Protein AF-A0A9P7AL79-F1 (afdb_monomer_lite)

Sequence (91 aa):
ISKALQRRSDAIRNTINRYNTQAAALVPPRPKLAWKDIVEYSFLGEFDLLRNSRTDIRDADWTTPVHREATVKYFKLQRAREEVQRLNIEV

Structure (mmCIF, N/CA/C/O backbone):
data_AF-A0A9P7AL79-F1
#
_entry.id   AF-A0A9P7AL79-F1
#
loop_
_atom_site.group_PDB
_atom_site.id
_atom_site.type_symbol
_atom_site.label_atom_id
_atom_site.label_alt_id
_atom_site.label_comp_id
_atom_site.label_asym_id
_atom_site.label_entity_id
_atom_site.label_seq_id
_atom_site.pdbx_PDB_ins_code
_atom_site.Cartn_x
_atom_site.Cartn_y
_atom_site.Cartn_z
_atom_site.occupancy
_atom_site.B_iso_or_equiv
_atom_site.auth_seq_id
_atom_site.auth_comp_id
_atom_site.auth_asym_id
_atom_site.auth_atom_id
_atom_site.pdbx_PDB_model_num
ATOM 1 N N . ILE A 1 1 ? 3.168 8.014 9.375 1.00 59.59 1 ILE A N 1
ATOM 2 C CA . ILE A 1 1 ? 3.602 7.712 7.984 1.00 59.59 1 ILE A CA 1
ATOM 3 C C . ILE A 1 1 ? 3.164 8.777 6.969 1.00 59.59 1 ILE A C 1
ATOM 5 O O . ILE A 1 1 ? 4.019 9.248 6.230 1.00 59.59 1 ILE A O 1
ATOM 9 N N . SER A 1 2 ? 1.912 9.260 6.992 1.00 68.12 2 SER A N 1
ATOM 10 C CA . SER A 1 2 ? 1.400 10.284 6.048 1.00 68.12 2 SER A CA 1
ATOM 11 C C . SER A 1 2 ? 2.309 11.523 5.854 1.00 68.12 2 SER A C 1
ATOM 13 O O . SER A 1 2 ? 2.738 11.799 4.735 1.00 68.12 2 SER A O 1
ATOM 15 N N . LYS A 1 3 ? 2.739 12.202 6.933 1.00 75.81 3 LYS A N 1
ATOM 16 C CA . LYS A 1 3 ? 3.658 13.363 6.838 1.00 75.81 3 LYS A CA 1
ATOM 17 C C . LYS A 1 3 ? 5.028 13.020 6.234 1.00 75.81 3 LYS A C 1
ATOM 19 O O . LYS A 1 3 ? 5.632 13.849 5.559 1.00 75.81 3 LYS A O 1
ATOM 24 N N . ALA A 1 4 ? 5.535 11.812 6.485 1.00 74.44 4 ALA A N 1
ATOM 25 C CA . ALA A 1 4 ? 6.816 11.362 5.943 1.00 74.44 4 ALA A CA 1
ATOM 26 C C . ALA A 1 4 ? 6.710 11.044 4.443 1.00 74.44 4 ALA A C 1
ATOM 28 O O . ALA A 1 4 ? 7.601 11.422 3.685 1.00 74.44 4 ALA A O 1
ATOM 29 N N . LEU A 1 5 ? 5.600 10.426 4.015 1.00 76.44 5 LEU A N 1
ATOM 30 C CA . LEU A 1 5 ? 5.288 10.213 2.599 1.00 76.44 5 LEU A CA 1
ATOM 31 C C . LEU A 1 5 ? 5.147 11.541 1.855 1.00 76.44 5 LEU A C 1
ATOM 33 O O . LEU A 1 5 ? 5.715 11.703 0.781 1.00 76.44 5 LEU A O 1
ATOM 37 N N . GLN A 1 6 ? 4.446 12.509 2.446 1.00 80.44 6 GLN A N 1
ATOM 38 C CA . GLN A 1 6 ? 4.228 13.816 1.832 1.00 80.44 6 GLN A CA 1
ATOM 39 C C . GLN A 1 6 ? 5.546 14.569 1.607 1.00 80.44 6 GLN A C 1
ATOM 41 O O . GLN A 1 6 ? 5.811 15.022 0.494 1.00 80.44 6 GLN A O 1
ATOM 46 N N . ARG A 1 7 ? 6.415 14.621 2.629 1.00 86.00 7 ARG A N 1
ATOM 47 C CA . ARG A 1 7 ? 7.746 15.256 2.545 1.00 86.00 7 ARG A CA 1
ATOM 48 C C . ARG A 1 7 ? 8.657 14.636 1.486 1.00 86.00 7 ARG A C 1
ATOM 50 O O . ARG A 1 7 ? 9.555 15.308 1.001 1.00 86.00 7 ARG A O 1
ATOM 57 N N . ARG A 1 8 ? 8.461 13.358 1.159 1.00 85.19 8 ARG A N 1
ATOM 58 C CA . ARG A 1 8 ? 9.277 12.621 0.180 1.00 85.19 8 ARG A CA 1
ATOM 59 C C . ARG A 1 8 ? 8.520 12.331 -1.114 1.00 85.19 8 ARG A C 1
ATOM 61 O O . ARG A 1 8 ? 8.990 11.522 -1.906 1.00 85.19 8 ARG A O 1
ATOM 68 N N . SER A 1 9 ? 7.365 12.960 -1.333 1.00 88.00 9 SER A N 1
ATOM 69 C CA . SER A 1 9 ? 6.460 12.603 -2.429 1.00 88.00 9 SER A CA 1
ATOM 70 C C . SER A 1 9 ? 7.126 12.715 -3.799 1.00 88.00 9 SER A C 1
ATOM 72 O O . SER A 1 9 ? 7.058 11.769 -4.579 1.00 88.00 9 SER A O 1
ATOM 74 N N . ASP A 1 10 ? 7.868 13.790 -4.051 1.00 90.50 10 ASP A N 1
ATOM 75 C CA . ASP A 1 10 ? 8.586 13.972 -5.317 1.00 90.50 10 ASP A CA 1
ATOM 76 C C . ASP A 1 10 ? 9.736 12.979 -5.486 1.00 90.50 10 ASP A C 1
ATOM 78 O O . ASP A 1 10 ? 9.906 12.400 -6.558 1.00 90.50 10 ASP A O 1
ATOM 82 N N . ALA A 1 11 ? 10.476 12.691 -4.412 1.00 92.56 11 ALA A N 1
ATOM 83 C CA . ALA A 1 11 ? 11.523 11.673 -4.439 1.00 92.56 11 ALA A CA 1
ATOM 84 C C . ALA A 1 11 ? 10.946 10.281 -4.750 1.00 92.56 11 ALA A C 1
ATOM 86 O O . ALA A 1 11 ? 11.506 9.542 -5.561 1.00 92.56 11 ALA A O 1
ATOM 87 N N . ILE A 1 12 ? 9.801 9.933 -4.160 1.00 89.88 12 ILE A N 1
ATOM 88 C CA . ILE A 1 12 ? 9.120 8.662 -4.414 1.00 89.88 12 ILE A CA 1
ATOM 89 C C . ILE A 1 12 ? 8.578 8.633 -5.853 1.00 89.88 12 ILE A C 1
ATOM 91 O O . ILE A 1 12 ? 8.803 7.649 -6.549 1.00 89.88 12 ILE A O 1
ATOM 95 N N . ARG A 1 13 ? 7.953 9.710 -6.352 1.00 91.94 13 ARG A N 1
ATOM 96 C CA . ARG A 1 13 ? 7.492 9.808 -7.754 1.00 91.94 13 ARG A CA 1
ATOM 97 C C . ARG A 1 13 ? 8.632 9.622 -8.754 1.00 91.94 13 ARG A C 1
ATOM 99 O O . ARG A 1 13 ? 8.514 8.819 -9.675 1.00 91.94 13 ARG A O 1
ATOM 106 N N . ASN A 1 14 ? 9.755 10.304 -8.541 1.00 94.38 14 ASN A N 1
ATOM 107 C CA . ASN A 1 14 ? 10.948 10.154 -9.376 1.00 94.38 14 ASN A CA 1
ATOM 108 C C . ASN A 1 14 ? 11.485 8.718 -9.336 1.00 94.38 14 ASN A C 1
ATOM 110 O O . ASN A 1 14 ? 11.872 8.163 -10.366 1.00 94.38 14 ASN A O 1
ATOM 114 N N . THR A 1 15 ? 11.457 8.090 -8.159 1.00 94.06 15 THR A N 1
ATOM 115 C CA . THR A 1 15 ? 11.860 6.689 -7.988 1.00 94.06 15 THR A CA 1
ATOM 116 C C . THR A 1 15 ? 10.938 5.736 -8.752 1.00 94.06 15 THR A C 1
ATOM 118 O O . THR A 1 15 ? 11.436 4.856 -9.449 1.00 94.06 15 THR A O 1
ATOM 121 N N . ILE A 1 16 ? 9.617 5.938 -8.689 1.00 94.50 16 ILE A N 1
ATOM 122 C CA . ILE A 1 16 ? 8.624 5.15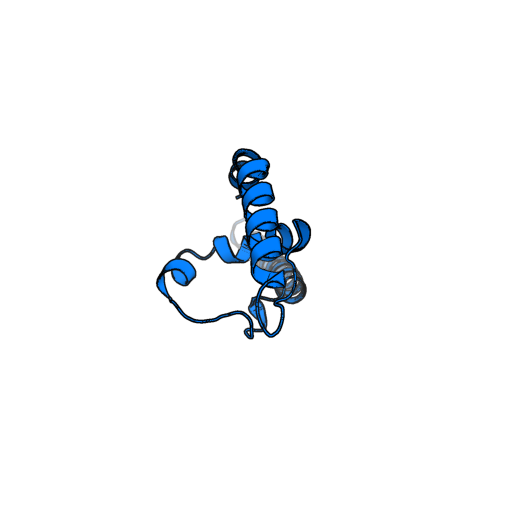6 -9.444 1.00 94.50 16 ILE A CA 1
ATOM 123 C C . ILE A 1 16 ? 8.879 5.276 -10.948 1.00 94.50 16 ILE A C 1
ATOM 125 O O . ILE A 1 16 ? 8.917 4.265 -11.646 1.00 94.50 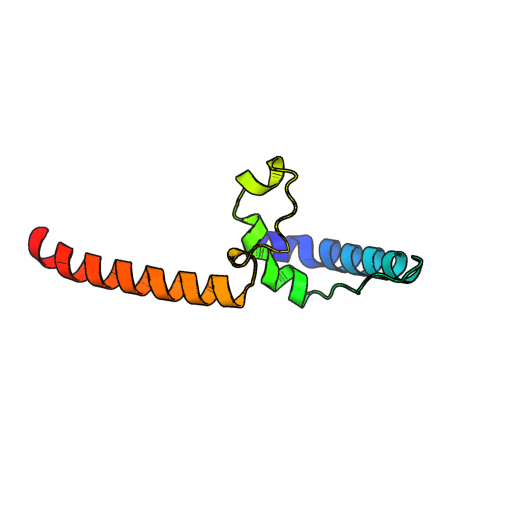16 ILE A O 1
ATOM 129 N N . ASN A 1 17 ? 9.109 6.491 -11.450 1.00 95.50 17 ASN A N 1
ATOM 130 C CA . ASN A 1 17 ? 9.417 6.712 -12.864 1.00 95.50 17 ASN A CA 1
ATOM 131 C C . ASN A 1 17 ? 10.679 5.954 -13.282 1.00 95.50 17 ASN A C 1
ATOM 133 O O . ASN A 1 17 ? 10.663 5.225 -14.271 1.00 95.50 17 ASN A O 1
ATOM 137 N N . ARG A 1 18 ? 11.751 6.058 -12.488 1.00 96.50 18 ARG A N 1
ATOM 138 C CA . ARG A 1 18 ? 12.999 5.330 -12.740 1.00 96.50 18 ARG A CA 1
ATOM 139 C C . ARG A 1 18 ? 12.781 3.818 -12.739 1.00 96.50 18 ARG A C 1
ATOM 141 O O . ARG A 1 18 ? 13.270 3.151 -13.645 1.00 96.50 18 ARG A O 1
ATOM 148 N N . TYR A 1 19 ? 12.044 3.289 -11.762 1.00 95.31 19 TYR A N 1
ATOM 149 C CA . TYR A 1 19 ? 11.684 1.873 -11.716 1.00 95.31 19 TYR A CA 1
ATOM 150 C C . TYR A 1 19 ? 10.927 1.457 -12.978 1.00 95.31 19 TYR A C 1
ATOM 152 O O . TYR A 1 19 ? 11.342 0.512 -13.635 1.00 95.31 19 TYR A O 1
ATOM 160 N N . ASN A 1 20 ? 9.876 2.185 -13.358 1.00 96.38 20 ASN A N 1
ATOM 161 C CA . ASN A 1 20 ? 9.033 1.857 -14.509 1.00 96.38 20 ASN A CA 1
ATOM 162 C C . ASN A 1 20 ? 9.809 1.850 -15.830 1.00 96.38 20 ASN A C 1
ATOM 164 O O . ASN A 1 20 ? 9.563 0.990 -16.675 1.00 96.38 20 ASN A O 1
ATOM 168 N N . THR A 1 21 ? 10.758 2.774 -16.002 1.00 96.75 21 THR A N 1
ATOM 169 C CA . THR A 1 21 ? 11.654 2.790 -17.166 1.00 96.75 21 THR A CA 1
ATOM 170 C C . THR A 1 21 ? 12.506 1.524 -17.227 1.00 96.75 21 THR A C 1
ATOM 172 O O . THR A 1 21 ? 12.609 0.904 -18.280 1.00 96.75 21 THR A O 1
ATOM 175 N N . GLN A 1 22 ? 13.089 1.108 -16.099 1.00 96.62 22 GLN A N 1
ATOM 176 C CA . GLN A 1 22 ? 13.923 -0.097 -16.040 1.00 96.62 22 GLN A CA 1
ATOM 177 C C . GLN A 1 22 ? 13.089 -1.380 -16.156 1.00 96.62 22 GLN A C 1
ATOM 179 O O . GLN A 1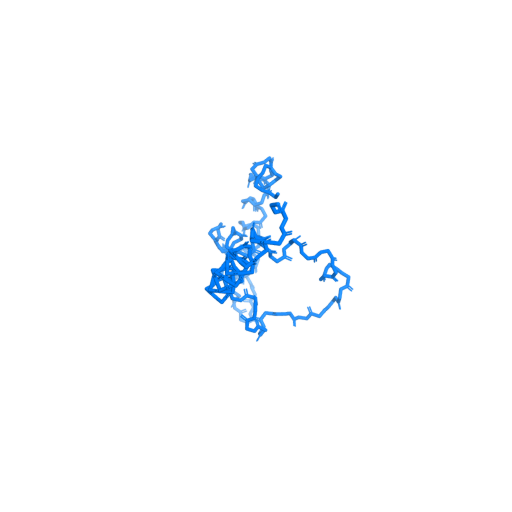 22 ? 13.475 -2.308 -16.856 1.00 96.62 22 GLN A O 1
ATOM 184 N N . ALA A 1 23 ? 11.915 -1.415 -15.526 1.00 95.25 23 ALA A N 1
ATOM 185 C CA . ALA A 1 23 ? 10.964 -2.519 -15.580 1.00 95.25 23 ALA A CA 1
ATOM 186 C C . ALA A 1 23 ? 10.546 -2.851 -17.020 1.00 95.25 23 ALA A C 1
ATOM 188 O O . ALA A 1 23 ? 10.447 -4.026 -17.372 1.00 95.25 23 ALA A O 1
ATOM 189 N N . ALA A 1 24 ? 10.351 -1.824 -17.853 1.00 95.81 24 ALA A N 1
ATOM 190 C CA . ALA A 1 24 ? 10.016 -1.977 -19.265 1.00 95.81 24 ALA A CA 1
ATOM 191 C C . ALA A 1 24 ? 11.180 -2.506 -20.122 1.00 95.81 24 ALA A C 1
ATOM 193 O O . ALA A 1 24 ? 10.931 -3.109 -21.160 1.00 95.81 24 ALA A O 1
ATOM 194 N N . ALA A 1 25 ? 12.429 -2.293 -19.698 1.00 96.38 25 ALA A N 1
ATOM 195 C CA . ALA A 1 25 ? 13.624 -2.747 -20.411 1.00 96.38 25 ALA A CA 1
ATOM 196 C C . ALA A 1 25 ? 14.002 -4.213 -20.110 1.00 96.38 25 ALA A C 1
ATOM 198 O O . ALA A 1 25 ? 14.914 -4.752 -20.734 1.00 96.38 25 ALA A O 1
ATOM 199 N N . LEU A 1 26 ? 13.334 -4.860 -19.148 1.00 95.88 26 LEU A N 1
ATOM 200 C CA . LEU A 1 26 ? 13.572 -6.262 -18.800 1.00 95.88 26 LEU A CA 1
ATOM 201 C C . LEU A 1 26 ? 12.900 -7.221 -19.790 1.00 95.88 26 LEU A C 1
ATOM 203 O O . LEU A 1 26 ? 11.903 -6.886 -20.426 1.00 95.88 26 LEU A O 1
ATOM 207 N N . VAL A 1 27 ? 13.427 -8.447 -19.871 1.00 93.62 27 VAL A N 1
ATOM 208 C CA . VAL A 1 27 ? 12.865 -9.539 -20.677 1.00 93.62 27 VAL A CA 1
ATOM 209 C C . VAL A 1 27 ? 12.565 -10.734 -19.757 1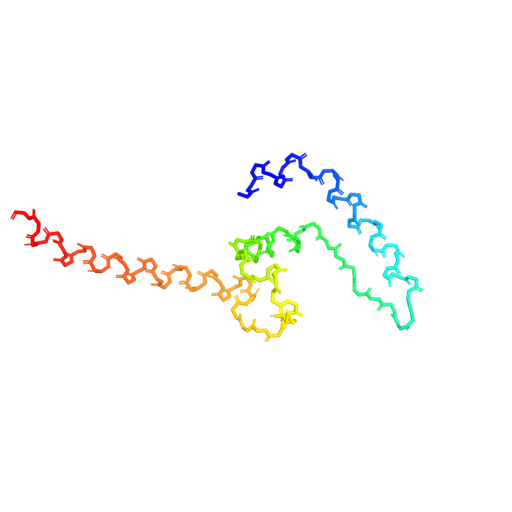.00 93.62 27 VAL A C 1
ATOM 211 O O . VAL A 1 27 ? 13.507 -11.366 -19.277 1.00 93.62 27 VAL A O 1
ATOM 214 N N . PRO A 1 28 ? 11.283 -11.050 -19.478 1.00 92.50 28 PRO A N 1
ATOM 215 C CA . PRO A 1 28 ? 10.082 -10.320 -19.893 1.00 92.50 28 PRO A CA 1
ATOM 216 C C . PRO A 1 28 ? 9.910 -8.979 -19.143 1.00 92.50 28 PRO A C 1
ATOM 218 O O . PRO A 1 28 ? 10.407 -8.838 -18.018 1.00 92.50 28 PRO A O 1
ATOM 221 N N . PRO A 1 29 ? 9.179 -8.006 -19.723 1.00 94.31 29 PRO A N 1
ATOM 222 C CA . PRO A 1 29 ? 8.887 -6.738 -19.061 1.00 94.31 29 PRO A CA 1
ATOM 223 C C . PRO A 1 29 ? 8.173 -6.949 -17.723 1.00 94.31 29 PRO A C 1
ATOM 225 O O . PRO A 1 29 ? 7.270 -7.779 -17.604 1.00 94.31 29 PRO A O 1
ATOM 228 N N . ARG A 1 30 ? 8.561 -6.179 -16.703 1.00 93.12 30 ARG A N 1
ATOM 229 C CA . ARG A 1 30 ? 7.906 -6.197 -15.386 1.00 93.12 30 ARG A CA 1
ATOM 230 C C . ARG A 1 30 ? 6.709 -5.227 -15.364 1.00 93.12 30 ARG A C 1
ATOM 232 O O . ARG A 1 30 ?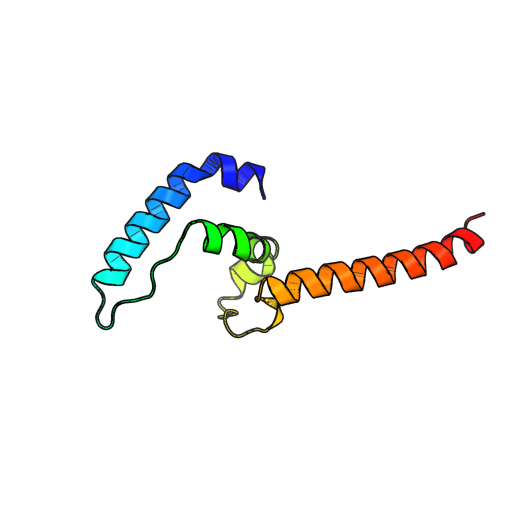 6.738 -4.214 -16.068 1.00 93.12 30 ARG A O 1
ATOM 239 N N . PRO A 1 31 ? 5.679 -5.482 -14.534 1.00 92.31 31 PRO A N 1
ATOM 240 C CA . PRO A 1 31 ? 4.563 -4.557 -14.346 1.00 92.31 31 PRO A CA 1
ATOM 241 C C . PRO A 1 31 ? 5.027 -3.175 -13.875 1.00 92.31 31 PRO A C 1
ATOM 243 O O . PRO A 1 31 ? 5.964 -3.057 -13.085 1.00 92.31 31 PRO A O 1
ATOM 246 N N . LYS A 1 32 ? 4.346 -2.126 -14.342 1.00 93.75 32 LYS A N 1
ATOM 247 C CA . LYS A 1 32 ? 4.585 -0.755 -13.878 1.00 93.75 32 LYS A CA 1
ATOM 248 C C . LYS A 1 32 ? 3.938 -0.540 -12.512 1.00 93.75 32 LYS A C 1
ATOM 250 O O . LYS A 1 32 ? 2.846 -1.036 -12.263 1.00 93.75 32 LYS A O 1
ATOM 255 N N . LEU A 1 33 ? 4.591 0.256 -11.675 1.00 91.94 33 LEU A N 1
ATOM 256 C CA . LEU A 1 33 ? 4.058 0.752 -10.412 1.00 91.94 33 LEU A CA 1
ATOM 257 C C . LEU A 1 33 ? 3.456 2.143 -10.607 1.00 91.94 33 LEU A C 1
ATOM 259 O O . LEU A 1 33 ? 4.055 3.013 -11.243 1.00 91.94 33 LEU A O 1
ATOM 263 N N . ALA A 1 34 ? 2.289 2.374 -10.024 1.00 92.44 34 ALA A N 1
ATOM 264 C CA . ALA A 1 34 ? 1.668 3.681 -9.913 1.00 92.44 34 ALA A CA 1
ATOM 265 C C . ALA A 1 34 ? 1.799 4.228 -8.485 1.00 92.44 34 ALA A C 1
ATOM 267 O O . ALA A 1 34 ? 1.994 3.500 -7.514 1.00 92.44 34 ALA A O 1
ATOM 268 N N . TRP A 1 35 ? 1.644 5.547 -8.345 1.00 88.69 35 TRP A N 1
ATOM 269 C CA . TRP A 1 35 ? 1.641 6.200 -7.031 1.00 88.69 35 TRP A CA 1
ATOM 270 C C . TRP A 1 35 ? 0.576 5.620 -6.091 1.00 88.69 35 TRP A C 1
ATOM 272 O O . TRP A 1 35 ? 0.845 5.434 -4.906 1.00 88.69 35 TRP A O 1
ATOM 282 N N . LYS A 1 36 ? -0.615 5.315 -6.626 1.00 89.31 36 LYS A N 1
ATOM 283 C CA . LYS A 1 36 ? -1.721 4.726 -5.860 1.00 89.31 36 LYS A CA 1
ATOM 284 C C . LYS A 1 36 ? -1.311 3.409 -5.194 1.00 89.31 36 LYS A C 1
ATOM 286 O O . LYS A 1 36 ? -1.576 3.243 -4.011 1.00 89.31 36 LYS A O 1
ATOM 291 N N . ASP A 1 37 ? -0.557 2.568 -5.904 1.00 87.31 37 ASP A N 1
ATOM 292 C CA . ASP A 1 37 ? -0.134 1.260 -5.404 1.00 87.31 37 ASP A CA 1
ATOM 293 C C . ASP A 1 37 ? 0.786 1.453 -4.187 1.00 87.31 37 ASP A C 1
ATOM 295 O O . ASP A 1 37 ? 0.603 0.841 -3.141 1.00 87.31 37 ASP A O 1
ATOM 299 N N . ILE A 1 38 ? 1.727 2.401 -4.261 1.00 86.38 38 ILE A N 1
ATOM 300 C CA . ILE A 1 38 ? 2.627 2.718 -3.139 1.00 86.38 38 ILE A CA 1
ATOM 301 C C . ILE A 1 38 ? 1.864 3.243 -1.916 1.00 86.38 38 ILE A C 1
ATOM 303 O O . ILE A 1 38 ? 2.216 2.917 -0.781 1.00 86.38 38 ILE A O 1
ATOM 307 N N . VAL A 1 39 ? 0.836 4.069 -2.126 1.00 86.06 39 VAL A N 1
ATOM 308 C CA . VAL A 1 39 ? 0.015 4.597 -1.028 1.00 86.06 39 VAL A CA 1
ATOM 309 C C . VAL A 1 39 ? -0.796 3.479 -0.379 1.00 86.06 39 VAL A C 1
ATOM 311 O O . VAL A 1 39 ? -0.789 3.371 0.848 1.00 86.06 39 VAL A O 1
ATOM 314 N N . GLU A 1 40 ? -1.438 2.631 -1.180 1.00 87.56 40 GLU A N 1
ATOM 315 C CA . GLU A 1 40 ? -2.228 1.495 -0.700 1.00 87.56 40 GLU A CA 1
ATOM 316 C C . GLU A 1 40 ? -1.387 0.505 0.108 1.00 87.56 40 GLU A C 1
ATOM 318 O O . GLU A 1 40 ? -1.845 0.033 1.144 1.00 87.56 40 GLU A O 1
ATOM 323 N N . TYR A 1 41 ? -0.134 0.258 -0.285 1.00 87.19 41 TYR A N 1
ATOM 324 C CA . TYR A 1 41 ? 0.776 -0.636 0.441 1.00 87.19 41 TYR A CA 1
ATOM 325 C C . TYR A 1 41 ? 1.592 0.044 1.550 1.00 87.19 41 TYR A C 1
ATOM 327 O O . TYR A 1 41 ? 2.379 -0.617 2.230 1.00 87.19 41 TYR A O 1
ATOM 335 N N . SER A 1 42 ? 1.415 1.347 1.791 1.00 85.62 42 SER A N 1
ATOM 336 C CA . SER A 1 42 ? 2.220 2.081 2.782 1.00 85.62 42 SER A CA 1
ATOM 337 C C . SER A 1 42 ? 2.085 1.546 4.215 1.00 85.62 42 SER A C 1
ATOM 339 O O . SER A 1 42 ? 3.022 1.685 5.003 1.00 85.62 42 SER A O 1
ATOM 341 N N . PHE A 1 43 ? 0.971 0.873 4.532 1.00 85.25 43 PHE A N 1
ATOM 342 C CA . PHE A 1 43 ? 0.752 0.215 5.824 1.00 85.25 43 PHE A CA 1
ATOM 343 C C . PHE A 1 43 ? 1.713 -0.957 6.075 1.00 85.25 43 PHE A C 1
ATOM 345 O O . PHE A 1 43 ? 2.009 -1.259 7.225 1.00 85.25 43 PHE A O 1
ATOM 352 N N . LEU A 1 44 ? 2.249 -1.608 5.034 1.00 86.56 44 LEU A N 1
ATOM 353 C CA . LEU A 1 44 ? 3.255 -2.663 5.207 1.00 86.56 44 LEU A CA 1
ATOM 354 C C . LEU A 1 44 ? 4.538 -2.110 5.839 1.00 86.56 44 LEU A C 1
ATOM 356 O O . LEU A 1 44 ? 5.226 -2.810 6.576 1.00 86.56 44 LEU A O 1
ATOM 360 N N . GLY A 1 45 ? 4.825 -0.827 5.610 1.00 82.50 45 GLY A N 1
ATOM 361 C CA . GLY A 1 45 ? 5.926 -0.118 6.253 1.00 82.50 45 GLY A CA 1
ATOM 362 C C . GLY A 1 45 ? 5.704 0.195 7.738 1.00 82.50 45 GLY A C 1
ATOM 363 O O . GLY A 1 45 ? 6.633 0.685 8.369 1.00 82.50 45 GLY A O 1
ATOM 364 N N . GLU A 1 46 ? 4.517 -0.060 8.304 1.00 84.00 46 GLU A N 1
ATOM 365 C CA . GLU A 1 46 ? 4.260 0.064 9.753 1.00 84.00 46 GLU A CA 1
ATOM 366 C C . GLU A 1 46 ? 4.887 -1.082 10.553 1.00 84.00 46 GLU A C 1
ATOM 368 O O . GLU A 1 46 ? 5.092 -0.957 11.759 1.00 84.00 46 GLU A O 1
ATOM 373 N N . PHE A 1 47 ? 5.201 -2.199 9.898 1.00 83.38 47 PHE A N 1
ATOM 374 C CA . PHE A 1 47 ? 5.755 -3.374 10.551 1.00 83.38 47 PHE A CA 1
ATOM 375 C C . PHE A 1 47 ? 7.280 -3.366 10.440 1.00 83.38 47 PHE A C 1
ATOM 377 O O . PHE A 1 47 ? 7.858 -3.964 9.530 1.00 83.38 47 PHE A O 1
ATOM 384 N N . ASP A 1 48 ? 7.950 -2.737 11.407 1.00 82.88 48 ASP A N 1
ATOM 385 C CA . ASP A 1 48 ? 9.420 -2.679 11.460 1.00 82.88 48 ASP A CA 1
ATOM 386 C C . ASP A 1 48 ? 10.075 -4.071 11.410 1.00 82.88 48 ASP A C 1
ATOM 388 O O . ASP A 1 48 ? 11.165 -4.235 10.860 1.00 82.88 48 ASP A O 1
ATOM 392 N N . LEU A 1 49 ? 9.383 -5.100 11.914 1.00 84.62 49 LEU A N 1
ATOM 393 C CA . LEU A 1 49 ? 9.832 -6.492 11.867 1.00 84.62 49 LEU A CA 1
ATOM 394 C C . LEU A 1 49 ? 10.007 -7.014 10.428 1.00 84.62 49 LEU A C 1
ATOM 396 O O . LEU A 1 49 ? 10.927 -7.788 10.156 1.00 84.62 49 LEU A O 1
ATOM 400 N N . LEU A 1 50 ? 9.183 -6.550 9.482 1.00 84.50 50 LEU A N 1
ATOM 401 C CA . LEU A 1 50 ? 9.271 -6.967 8.079 1.00 84.50 50 LEU A CA 1
ATOM 402 C C . LEU A 1 50 ? 10.550 -6.471 7.416 1.00 84.50 50 LEU A C 1
ATOM 404 O O . LEU A 1 50 ? 11.104 -7.172 6.568 1.00 84.50 50 LEU A O 1
ATOM 408 N N . ARG A 1 51 ? 11.062 -5.314 7.849 1.00 80.62 51 ARG A N 1
ATOM 409 C CA . ARG A 1 51 ? 12.280 -4.702 7.306 1.00 80.62 51 ARG A CA 1
ATOM 410 C C . ARG A 1 51 ? 13.493 -5.629 7.402 1.00 80.62 51 ARG A C 1
ATOM 412 O O . ARG A 1 51 ? 14.355 -5.590 6.528 1.00 80.62 51 ARG A O 1
ATOM 419 N N . ASN A 1 52 ? 13.538 -6.466 8.436 1.00 83.50 52 ASN A N 1
ATOM 420 C CA . ASN A 1 52 ? 14.641 -7.394 8.682 1.00 83.50 52 ASN A CA 1
ATOM 421 C C . ASN A 1 52 ? 14.344 -8.820 8.208 1.00 83.50 52 ASN A C 1
ATOM 423 O O . ASN A 1 52 ? 15.273 -9.611 8.066 1.00 83.50 52 ASN A O 1
ATOM 427 N N . SER A 1 53 ? 13.075 -9.152 7.955 1.00 78.75 53 SER A N 1
ATOM 428 C CA . SER A 1 53 ? 12.660 -10.537 7.716 1.00 78.75 53 SER A CA 1
ATOM 429 C C . SER A 1 53 ? 13.198 -11.130 6.410 1.00 78.75 53 SER A C 1
ATOM 431 O O . SER A 1 53 ? 13.306 -12.344 6.319 1.00 78.75 53 SER A O 1
ATOM 433 N N . ARG A 1 54 ? 13.565 -10.310 5.406 1.00 79.56 54 ARG A N 1
ATOM 434 C CA . ARG A 1 54 ? 13.943 -10.728 4.028 1.00 79.56 54 ARG A CA 1
ATOM 435 C C . ARG A 1 54 ? 12.959 -11.704 3.353 1.00 79.56 54 ARG A C 1
ATOM 437 O O . ARG A 1 54 ? 13.224 -12.154 2.242 1.00 79.56 54 ARG A O 1
ATOM 444 N N . THR A 1 55 ? 11.835 -11.997 3.994 1.00 85.50 55 THR A N 1
ATOM 445 C CA . THR A 1 55 ? 10.795 -12.890 3.515 1.00 85.50 55 THR A CA 1
ATOM 446 C C . THR A 1 55 ? 9.951 -12.151 2.497 1.00 85.50 55 THR A C 1
ATOM 448 O O . THR A 1 55 ? 9.557 -11.003 2.711 1.00 85.50 55 THR A O 1
ATOM 451 N N . ASP A 1 56 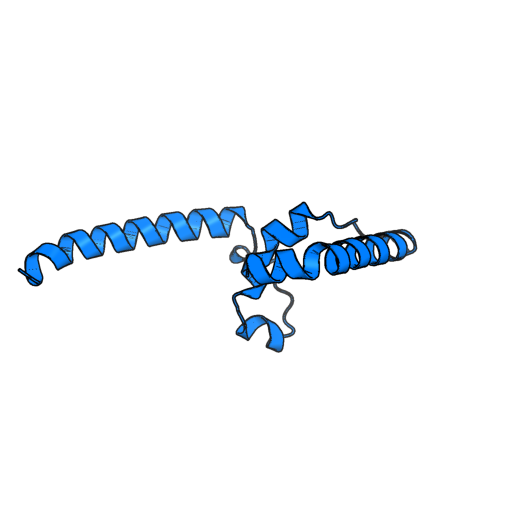? 9.661 -12.820 1.389 1.00 86.00 56 ASP A N 1
ATOM 452 C CA . ASP A 1 56 ? 8.676 -12.329 0.445 1.00 86.00 56 ASP A CA 1
ATOM 453 C C . ASP A 1 56 ? 7.273 -12.529 1.023 1.00 86.00 56 ASP A C 1
ATOM 455 O O . ASP A 1 56 ? 6.874 -13.645 1.345 1.00 86.00 56 ASP A O 1
ATOM 459 N N . ILE A 1 57 ? 6.549 -11.430 1.202 1.00 87.62 57 ILE A N 1
ATOM 460 C CA . ILE A 1 57 ? 5.224 -11.412 1.834 1.00 87.62 57 ILE A CA 1
ATOM 461 C C . ILE A 1 57 ? 4.101 -11.161 0.831 1.00 87.62 57 ILE A C 1
ATOM 463 O O . ILE A 1 57 ? 2.944 -11.099 1.228 1.00 87.62 57 ILE A O 1
ATOM 467 N N . ARG A 1 58 ? 4.424 -10.981 -0.454 1.00 83.94 58 ARG A N 1
ATOM 468 C CA . ARG A 1 58 ? 3.458 -10.545 -1.475 1.00 83.94 58 ARG A CA 1
ATOM 469 C C . ARG A 1 58 ? 2.285 -11.508 -1.648 1.00 83.94 58 ARG A C 1
ATOM 471 O O . ARG A 1 58 ? 1.188 -11.059 -1.954 1.00 83.94 58 ARG A O 1
ATOM 478 N N . ASP A 1 59 ? 2.520 -12.792 -1.406 1.00 88.25 59 ASP A N 1
ATOM 479 C CA . ASP A 1 59 ? 1.505 -13.841 -1.525 1.00 88.25 59 ASP A CA 1
ATOM 480 C C . ASP A 1 59 ? 0.722 -14.063 -0.220 1.00 88.25 59 ASP A C 1
ATOM 482 O O . ASP A 1 59 ? -0.173 -14.901 -0.163 1.00 88.25 59 ASP A O 1
ATOM 486 N N . ALA A 1 60 ? 1.050 -13.340 0.855 1.00 89.62 60 ALA A N 1
ATOM 487 C CA . ALA A 1 60 ? 0.361 -13.498 2.124 1.00 89.62 60 ALA A CA 1
ATOM 488 C C . ALA A 1 60 ? -0.940 -12.686 2.145 1.00 89.62 60 ALA A C 1
ATOM 490 O O . ALA A 1 60 ? -0.923 -11.469 1.947 1.00 89.62 60 ALA A O 1
ATOM 491 N N . ASP A 1 61 ? -2.058 -13.333 2.480 1.00 89.25 61 ASP A N 1
ATOM 492 C CA . ASP A 1 61 ? -3.399 -12.732 2.426 1.00 89.25 61 ASP A CA 1
ATOM 493 C C . ASP A 1 61 ? -3.511 -11.408 3.191 1.00 89.25 61 ASP A C 1
ATOM 495 O O . ASP A 1 61 ? -4.160 -10.467 2.731 1.00 89.25 61 ASP A O 1
ATOM 499 N N . TRP A 1 62 ? -2.842 -11.292 4.339 1.00 87.19 62 TRP A N 1
ATOM 500 C CA . TRP A 1 62 ? -2.878 -10.092 5.179 1.00 87.19 62 TRP A CA 1
ATOM 501 C C . TRP A 1 62 ? -2.191 -8.868 4.546 1.00 87.19 62 TRP A C 1
ATOM 503 O O . TRP A 1 62 ? -2.390 -7.750 5.027 1.00 87.19 62 TRP A O 1
ATOM 513 N N . THR A 1 63 ? -1.411 -9.049 3.474 1.00 89.44 63 THR A N 1
ATOM 514 C CA . THR A 1 63 ? -0.786 -7.941 2.731 1.00 89.44 63 THR A CA 1
ATOM 515 C C . THR A 1 63 ? -1.726 -7.269 1.738 1.00 89.44 63 THR A C 1
ATOM 517 O O . THR A 1 63 ? -1.433 -6.174 1.256 1.00 89.44 63 THR A O 1
ATOM 520 N N . THR A 1 64 ? -2.886 -7.871 1.475 1.00 91.25 64 THR A N 1
ATOM 521 C CA . THR A 1 64 ? -3.899 -7.290 0.597 1.00 91.25 64 THR A CA 1
ATOM 522 C C . THR A 1 64 ? -4.590 -6.111 1.300 1.00 91.25 64 THR A C 1
ATOM 524 O O . THR A 1 64 ? -5.137 -6.300 2.393 1.00 91.25 64 THR A O 1
ATOM 527 N N . PRO A 1 65 ? -4.650 -4.907 0.691 1.00 89.56 65 PRO A N 1
ATOM 528 C CA . PRO A 1 65 ? -5.266 -3.730 1.314 1.00 89.56 65 PRO A CA 1
ATOM 529 C C . PRO A 1 65 ? -6.721 -3.957 1.748 1.00 89.56 65 PRO A C 1
ATOM 531 O O . PRO A 1 65 ? -7.120 -3.543 2.836 1.00 89.56 65 PRO A O 1
ATOM 534 N N . VAL A 1 66 ? -7.495 -4.693 0.944 1.00 91.75 66 VAL A N 1
ATOM 535 C CA . VAL A 1 66 ? -8.893 -5.046 1.246 1.00 91.75 66 VAL A CA 1
ATOM 536 C C . VAL A 1 66 ? -8.994 -5.904 2.510 1.00 91.75 66 VAL A C 1
ATOM 538 O O . VAL A 1 66 ? -9.802 -5.623 3.398 1.00 91.75 66 VAL A O 1
ATOM 541 N N . HIS A 1 67 ? -8.142 -6.924 2.639 1.00 92.88 67 HIS A N 1
ATOM 542 C CA . HIS A 1 67 ? -8.107 -7.773 3.832 1.00 92.88 67 HIS A CA 1
ATOM 543 C C . HIS A 1 67 ? -7.667 -6.981 5.062 1.00 92.88 67 HIS A C 1
ATOM 545 O O . HIS A 1 67 ? -8.248 -7.135 6.141 1.00 92.88 67 HIS A O 1
ATOM 551 N N . ARG A 1 68 ? -6.689 -6.080 4.908 1.00 89.81 68 ARG A N 1
ATOM 552 C CA . ARG A 1 68 ? -6.264 -5.172 5.976 1.00 89.81 68 ARG A CA 1
ATOM 553 C C . ARG A 1 68 ? -7.420 -4.293 6.450 1.00 89.81 68 ARG A C 1
ATOM 555 O O . ARG A 1 68 ? -7.635 -4.191 7.658 1.00 89.81 68 ARG A O 1
ATOM 562 N N . GLU A 1 69 ? -8.181 -3.697 5.536 1.00 91.25 69 GLU A N 1
ATOM 563 C CA . GLU A 1 69 ? -9.331 -2.855 5.873 1.00 91.25 69 GLU A CA 1
ATOM 564 C C . GLU A 1 69 ? -10.421 -3.641 6.618 1.00 91.25 69 GLU A C 1
ATOM 566 O O . GLU A 1 69 ? -10.894 -3.201 7.672 1.00 91.25 69 GLU A O 1
ATOM 571 N N . ALA A 1 70 ? -10.776 -4.831 6.122 1.00 94.50 70 ALA A N 1
ATOM 572 C CA . ALA A 1 70 ? -11.739 -5.718 6.772 1.00 94.50 70 ALA A CA 1
ATOM 573 C C . ALA A 1 70 ? -11.285 -6.103 8.189 1.00 94.50 70 ALA A C 1
ATOM 575 O O . ALA A 1 70 ? -12.057 -6.015 9.145 1.00 94.50 70 ALA A O 1
ATOM 576 N N . THR A 1 71 ? -10.003 -6.435 8.342 1.00 92.50 71 THR A N 1
ATOM 577 C CA . THR A 1 71 ? -9.384 -6.785 9.624 1.00 92.50 71 THR A CA 1
ATOM 578 C C . THR A 1 71 ? -9.448 -5.619 10.615 1.00 92.50 71 THR A C 1
ATOM 580 O O . THR A 1 71 ? -9.839 -5.803 11.768 1.00 92.50 71 THR A O 1
ATOM 583 N N . VAL A 1 72 ? -9.125 -4.395 10.176 1.00 92.19 72 VAL A N 1
ATOM 584 C CA . VAL A 1 72 ? -9.230 -3.188 11.016 1.00 92.19 72 VAL A CA 1
ATOM 585 C C . VAL A 1 72 ? -10.667 -2.974 11.488 1.00 92.19 72 VAL A C 1
ATOM 587 O O . VAL A 1 72 ? -10.884 -2.714 12.672 1.00 92.19 72 VAL A O 1
ATOM 590 N N . LYS A 1 73 ? -11.652 -3.086 10.589 1.00 95.50 73 LYS A N 1
ATOM 591 C CA . LYS A 1 73 ? -13.075 -2.930 10.929 1.00 95.50 73 LYS A CA 1
ATOM 592 C C . LYS A 1 73 ? -13.532 -3.991 11.931 1.00 95.50 73 LYS A C 1
ATOM 594 O O . LYS A 1 73 ? -14.155 -3.646 12.934 1.00 95.50 73 LYS A O 1
ATOM 599 N N . TYR A 1 74 ? -13.170 -5.251 11.695 1.00 96.25 74 TYR A N 1
ATOM 600 C CA . TYR A 1 74 ? -13.496 -6.362 12.583 1.00 96.25 74 TYR A CA 1
ATOM 601 C C . TYR A 1 74 ? -12.952 -6.139 13.998 1.00 96.25 74 TYR A C 1
ATOM 603 O O . TYR A 1 74 ? -13.711 -6.185 14.965 1.00 96.25 74 TYR A O 1
ATOM 611 N N . PHE A 1 75 ? -11.662 -5.822 14.138 1.00 95.31 75 PHE A N 1
ATOM 612 C CA . PHE A 1 75 ? -11.071 -5.626 15.463 1.00 95.31 75 PHE A CA 1
ATOM 613 C C . PHE A 1 75 ? -11.585 -4.372 16.170 1.00 95.31 75 PHE A C 1
ATOM 615 O O . PHE A 1 75 ? -11.756 -4.402 17.386 1.00 95.31 75 PHE A O 1
ATOM 622 N N . LYS A 1 76 ? -11.903 -3.295 15.440 1.00 96.69 76 LYS A N 1
ATOM 623 C CA . LYS A 1 76 ? -12.588 -2.132 16.029 1.00 96.69 76 LYS A CA 1
ATOM 624 C C . LYS A 1 76 ? -13.943 -2.514 16.626 1.00 96.69 76 LYS A C 1
ATOM 626 O O . LYS A 1 76 ? -14.260 -2.067 17.722 1.00 96.69 76 LYS A O 1
ATOM 631 N N . LEU A 1 77 ? -14.712 -3.363 15.941 1.00 97.25 77 LEU A N 1
ATOM 632 C CA . LEU A 1 77 ? -15.996 -3.850 16.447 1.00 97.25 77 LEU A CA 1
ATOM 633 C C . LEU A 1 77 ? -15.828 -4.711 17.707 1.00 97.25 77 LEU A C 1
ATOM 635 O O . LEU A 1 77 ? -16.587 -4.542 18.656 1.00 97.25 77 LEU A O 1
ATOM 639 N N . GLN A 1 78 ? -14.836 -5.607 17.735 1.00 96.81 78 GLN A N 1
ATOM 640 C CA . GLN A 1 78 ? -14.557 -6.420 18.925 1.00 96.81 78 GLN A CA 1
ATOM 641 C C . GLN A 1 78 ? -14.175 -5.544 20.122 1.00 96.81 78 GLN A C 1
ATOM 643 O O . GLN A 1 78 ? -14.781 -5.667 21.182 1.00 96.81 78 GLN A O 1
ATOM 648 N N . ARG A 1 79 ? -13.259 -4.584 19.931 1.00 95.88 79 ARG A N 1
ATOM 649 C CA . ARG A 1 79 ? -12.871 -3.637 20.988 1.00 95.88 79 ARG A CA 1
ATOM 650 C C . ARG A 1 79 ? -14.042 -2.795 21.482 1.00 95.88 79 ARG A C 1
ATOM 652 O O . ARG A 1 79 ? -14.174 -2.610 22.681 1.00 95.88 79 ARG A O 1
ATOM 659 N N . ALA A 1 80 ? -14.923 -2.341 20.591 1.00 95.19 80 ALA A N 1
ATOM 660 C CA . ALA A 1 80 ? -16.119 -1.606 21.000 1.00 95.19 80 ALA A CA 1
ATOM 661 C C . ALA A 1 80 ? -17.042 -2.448 21.902 1.00 95.19 80 ALA A C 1
ATOM 663 O O . ALA A 1 80 ? -17.601 -1.928 22.860 1.00 95.19 80 ALA A O 1
ATOM 664 N N . ARG A 1 81 ? -17.186 -3.752 21.627 1.00 94.44 81 ARG A N 1
ATOM 665 C CA . ARG A 1 81 ? -17.978 -4.666 22.470 1.00 94.44 81 ARG A CA 1
ATOM 666 C C . ARG A 1 81 ? -17.336 -4.898 23.835 1.00 94.44 81 ARG A C 1
ATOM 668 O O . ARG A 1 81 ? -18.045 -4.901 24.835 1.00 94.44 81 ARG A O 1
ATOM 675 N N . GLU A 1 82 ? -16.019 -5.084 23.868 1.00 93.56 82 GLU A N 1
ATOM 676 C CA . GLU A 1 82 ? -15.260 -5.201 25.119 1.00 93.56 82 GLU A CA 1
ATOM 677 C C . GLU A 1 82 ? -15.402 -3.935 25.971 1.00 93.56 82 GLU A C 1
ATOM 679 O O . GLU A 1 82 ? -15.657 -4.028 27.169 1.00 93.56 82 GLU A O 1
ATOM 684 N N . GLU A 1 83 ? -15.303 -2.759 25.351 1.00 92.62 83 GLU A N 1
ATOM 685 C CA . GLU A 1 83 ? -15.423 -1.476 26.044 1.00 92.62 83 GLU A CA 1
ATOM 686 C C . GLU A 1 83 ? -16.806 -1.306 26.683 1.00 92.62 83 GLU A C 1
ATOM 688 O O . GLU A 1 83 ? -16.911 -0.927 27.845 1.00 92.62 83 GLU A O 1
ATOM 693 N N . VAL A 1 84 ? -17.874 -1.690 25.973 1.00 90.62 84 VAL A N 1
ATOM 694 C CA . VAL A 1 84 ? -19.242 -1.694 26.523 1.00 90.62 84 VAL A CA 1
ATOM 695 C C . VAL A 1 84 ? -19.363 -2.586 27.761 1.00 90.62 84 VAL A C 1
ATOM 697 O O . VAL A 1 84 ? -20.088 -2.243 28.692 1.00 90.62 84 VAL A O 1
ATOM 700 N N . GLN A 1 85 ? -18.662 -3.721 27.801 1.00 89.25 85 GLN A N 1
ATOM 701 C CA . GLN A 1 85 ? -18.656 -4.584 28.983 1.00 89.25 85 GLN A CA 1
ATOM 702 C C . GLN A 1 85 ? -17.851 -3.973 30.137 1.00 89.25 85 GLN A C 1
ATOM 704 O O . GLN A 1 85 ? -18.302 -4.029 31.280 1.00 89.25 85 GLN A O 1
ATOM 709 N N . ARG A 1 86 ? -16.688 -3.374 29.847 1.00 88.88 86 ARG A N 1
ATOM 710 C CA . ARG A 1 86 ? -15.807 -2.758 30.854 1.00 88.88 86 ARG A CA 1
ATOM 711 C C . ARG A 1 86 ? -16.394 -1.512 31.496 1.00 88.88 86 ARG A C 1
ATOM 713 O O . ARG A 1 86 ? -16.207 -1.331 32.695 1.00 88.88 86 ARG A O 1
ATOM 720 N N . LEU A 1 87 ? -17.162 -0.721 30.745 1.00 84.12 87 LEU A N 1
ATOM 721 C CA . LEU A 1 87 ? -17.855 0.460 31.267 1.00 84.12 87 LEU A CA 1
ATOM 722 C C . LEU A 1 87 ? -18.697 0.154 32.514 1.00 84.12 87 LEU A C 1
ATOM 724 O O . LEU A 1 87 ? -18.837 1.018 33.362 1.00 84.12 87 LEU A O 1
ATOM 728 N N . ASN A 1 88 ? -19.227 -1.064 32.661 1.00 70.06 88 ASN A N 1
ATOM 729 C CA . ASN A 1 88 ? -20.036 -1.440 33.826 1.00 70.06 88 ASN A CA 1
ATOM 730 C C . ASN A 1 88 ? -19.213 -1.900 35.045 1.00 70.06 88 ASN A C 1
ATOM 732 O O . ASN A 1 88 ? -19.788 -2.132 36.103 1.00 70.06 88 ASN A O 1
ATOM 736 N N . ILE A 1 89 ? -17.901 -2.091 34.892 1.00 75.62 89 ILE A N 1
ATOM 737 C CA . ILE A 1 89 ? -16.987 -2.564 35.946 1.00 75.62 89 ILE A CA 1
ATOM 738 C C . ILE A 1 89 ? -16.178 -1.396 36.528 1.00 75.62 89 ILE A C 1
ATOM 740 O O . ILE A 1 89 ? -15.783 -1.447 37.687 1.00 75.62 89 ILE A O 1
ATOM 744 N N . GLU A 1 90 ? -15.923 -0.356 35.729 1.00 65.75 90 GLU A N 1
ATOM 745 C CA . GLU A 1 90 ? -15.120 0.814 36.119 1.00 65.75 90 GLU A CA 1
ATOM 746 C C . GLU A 1 90 ? -15.930 1.960 36.768 1.00 65.75 90 GLU A C 1
ATOM 748 O O . GLU A 1 90 ? -15.331 2.969 37.141 1.00 65.75 90 GLU A O 1
ATOM 753 N N . VAL A 1 91 ? -17.259 1.825 36.901 1.00 55.09 91 VAL A N 1
ATOM 754 C CA . VAL A 1 91 ? -18.142 2.792 37.600 1.00 55.09 91 VAL A CA 1
ATOM 755 C C . VAL A 1 91 ? -18.082 2.622 39.113 1.00 55.09 91 VAL A C 1
ATOM 757 O O . VAL A 1 91 ? -18.140 1.463 39.581 1.00 55.09 91 VAL A O 1
#

Foldseek 3Di:
DVVVCVVCVVVVVVVLVVCQVVQVVDVVRHDRDDPVNCVLQVVVVVPPVVVPPPDDCPPPPCSHSVNVVVVVVVVVVVVVVVVVVVVVVVD

Secondary structure (DSSP, 8-state):
-HHHHHHTHHHHHHHHHHHHHHHHHSSSPPPPP-HHHHHHGGGGGG-HHHHHH----TT-GGGSHHHHHHHHHHHHHHHHHHHHHHTTT--

Organism: NCBI:txid116603

Radius of gyration: 18.94 Å; chains: 1; bounding box: 35×29×58 Å

pLDDT: mean 88.15, std 8.13, range [55.09, 97.25]